Protein AF-A0A3A4NNT6-F1 (afdb_monomer_lite)

Sequence (119 aa):
MKGKQRAQQWKAQAQEKMKAQAATQRSKAAHGLEETAEALRQAGQSLREKNKASLADYAEKAAERTDDLSHYLREKDIDELIGEVEGFVRRQPWVVVGGAFLAGAMLSRFLKASGEQAE

Foldseek 3Di:
DVVVVVVVVVVVVVVVVCQVVLLVVLLVQLVVLLVQLVVLQVVLVVCVVVVNNVSSVVSNVSSVVSNVSSCCSNPDGPVVVVVVVVVVCVVCVPVVVVVVVVVVVVVVVVVVVVVVVVD

Structure (mmCIF, N/CA/C/O backbone):
data_AF-A0A3A4NNT6-F1
#
_entry.id   AF-A0A3A4NNT6-F1
#
loop_
_atom_site.group_PDB
_atom_site.id
_atom_site.type_symbol
_atom_site.label_atom_id
_atom_site.label_alt_id
_atom_site.label_comp_id
_atom_site.label_asym_id
_atom_site.label_entity_id
_atom_site.label_seq_id
_atom_site.pdbx_PDB_ins_code
_atom_site.Cartn_x
_atom_site.Cartn_y
_atom_site.Cartn_z
_atom_site.occupancy
_atom_site.B_iso_or_equiv
_atom_site.auth_seq_id
_atom_site.auth_comp_id
_atom_site.auth_asym_id
_atom_site.auth_atom_id
_atom_site.pdbx_PDB_model_num
ATOM 1 N N . MET A 1 1 ? 23.688 -1.617 -34.623 1.00 65.69 1 MET A N 1
ATOM 2 C CA . MET A 1 1 ? 23.025 -2.555 -33.677 1.00 65.69 1 MET A CA 1
ATOM 3 C C . MET A 1 1 ? 23.528 -2.502 -32.220 1.00 65.69 1 MET A C 1
ATOM 5 O O . MET A 1 1 ? 22.789 -2.936 -31.346 1.00 65.69 1 MET A O 1
ATOM 9 N N . LYS A 1 2 ? 24.698 -1.914 -31.901 1.00 76.31 2 LYS A N 1
ATOM 10 C CA . LYS A 1 2 ? 25.263 -1.875 -30.527 1.00 76.31 2 LYS A CA 1
ATOM 11 C C . LYS A 1 2 ? 24.416 -1.127 -29.472 1.00 76.31 2 LYS A C 1
ATOM 13 O O . LYS A 1 2 ? 24.464 -1.470 -28.295 1.00 76.31 2 LYS A O 1
ATOM 18 N N . GLY A 1 3 ? 23.606 -0.144 -29.879 1.00 80.75 3 GLY A N 1
ATOM 19 C CA . GLY A 1 3 ? 22.770 0.640 -28.954 1.00 80.75 3 GLY A CA 1
ATOM 20 C C . GLY A 1 3 ? 21.676 -0.173 -28.250 1.00 80.75 3 GLY A C 1
ATOM 21 O O . GLY A 1 3 ? 21.451 0.006 -27.058 1.00 80.75 3 GLY A O 1
ATOM 22 N N . LYS A 1 4 ? 21.050 -1.130 -28.952 1.00 81.75 4 LYS A N 1
ATOM 23 C CA . LYS A 1 4 ? 19.989 -1.974 -28.374 1.00 81.75 4 LYS A CA 1
ATOM 24 C C . LYS A 1 4 ? 20.534 -2.913 -27.291 1.00 81.75 4 LYS A C 1
ATOM 26 O O . LYS A 1 4 ? 19.879 -3.106 -26.278 1.00 81.75 4 LYS A O 1
ATOM 31 N N . GLN A 1 5 ? 21.743 -3.446 -27.474 1.00 82.75 5 GLN A N 1
ATOM 32 C CA . GLN A 1 5 ? 22.382 -4.338 -26.498 1.00 82.75 5 GLN A CA 1
ATOM 33 C C . GLN A 1 5 ? 22.789 -3.596 -25.220 1.00 82.75 5 GLN A C 1
ATOM 35 O O . GLN A 1 5 ? 22.497 -4.072 -24.127 1.00 82.75 5 GLN A O 1
ATOM 40 N N . ARG A 1 6 ? 23.369 -2.392 -25.342 1.00 81.44 6 ARG A N 1
ATOM 41 C CA . ARG A 1 6 ? 23.659 -1.534 -24.178 1.00 81.44 6 ARG A CA 1
ATOM 42 C C . ARG A 1 6 ? 22.397 -1.170 -23.397 1.00 81.44 6 ARG A C 1
ATOM 44 O O . ARG A 1 6 ? 22.401 -1.241 -22.174 1.00 81.44 6 ARG A O 1
ATOM 51 N N . ALA A 1 7 ? 21.315 -0.831 -24.098 1.00 85.12 7 ALA A N 1
ATOM 52 C CA . ALA A 1 7 ? 20.040 -0.518 -23.460 1.00 85.12 7 ALA A CA 1
ATOM 53 C C . ALA A 1 7 ? 19.453 -1.721 -22.700 1.00 85.12 7 ALA A C 1
ATOM 55 O O . ALA A 1 7 ? 18.931 -1.552 -21.602 1.00 85.12 7 ALA A O 1
ATOM 56 N N . GLN A 1 8 ? 19.558 -2.935 -23.251 1.00 87.81 8 GLN A N 1
ATOM 57 C CA . GLN A 1 8 ? 19.081 -4.144 -22.573 1.00 87.81 8 GLN A CA 1
ATOM 58 C C . GLN A 1 8 ? 19.925 -4.513 -21.352 1.00 87.81 8 GLN A C 1
ATOM 60 O O . GLN A 1 8 ? 19.365 -4.840 -20.312 1.00 87.81 8 GLN A O 1
ATOM 65 N N . GLN A 1 9 ? 21.251 -4.392 -21.437 1.00 86.12 9 GLN A N 1
ATOM 66 C CA . GLN A 1 9 ? 22.134 -4.647 -20.293 1.00 86.12 9 GLN A CA 1
ATOM 67 C C . GLN A 1 9 ? 21.874 -3.674 -19.140 1.00 86.12 9 GLN A C 1
ATOM 69 O O . GLN A 1 9 ? 21.824 -4.086 -17.984 1.00 86.12 9 GLN A O 1
ATOM 74 N N . TRP A 1 10 ? 21.664 -2.394 -19.454 1.00 90.62 10 TRP A N 1
ATOM 75 C CA . TRP A 1 10 ? 21.308 -1.397 -18.450 1.00 90.62 10 TRP A CA 1
ATOM 76 C C . TRP A 1 10 ? 19.951 -1.698 -17.801 1.00 90.62 10 TRP A C 1
ATOM 78 O O . TRP A 1 1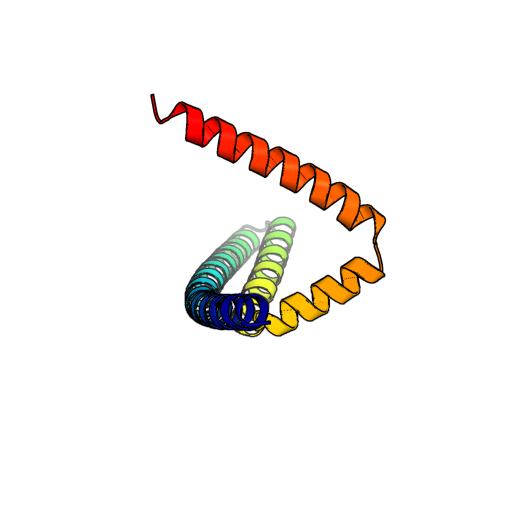0 ? 19.841 -1.661 -16.578 1.00 90.62 10 TRP A O 1
ATOM 88 N N . LYS A 1 11 ? 18.940 -2.077 -18.598 1.00 89.88 11 LYS A N 1
ATOM 89 C CA . LYS A 1 11 ? 17.630 -2.499 -18.076 1.00 89.88 11 LYS A CA 1
ATOM 90 C 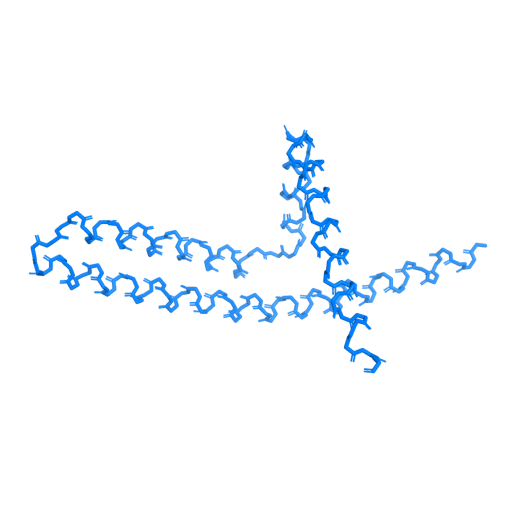C . LYS A 1 11 ? 17.730 -3.718 -17.162 1.00 89.88 11 LYS A C 1
ATOM 92 O O . LYS A 1 11 ? 17.127 -3.698 -16.098 1.00 89.88 11 LYS A O 1
ATOM 97 N N . ALA A 1 12 ? 18.487 -4.741 -17.555 1.00 87.12 12 ALA A N 1
ATOM 98 C CA . ALA A 1 12 ? 18.637 -5.962 -16.769 1.00 87.12 12 ALA A CA 1
ATOM 99 C C . ALA A 1 12 ? 19.283 -5.678 -15.404 1.00 87.12 12 ALA A C 1
ATOM 101 O O . ALA A 1 12 ? 18.739 -6.066 -14.375 1.00 87.12 12 ALA A O 1
ATOM 102 N N . GLN A 1 13 ? 20.376 -4.906 -15.379 1.00 87.38 13 GLN A N 1
ATOM 103 C CA . GLN A 1 13 ? 21.029 -4.515 -14.124 1.00 87.38 13 GLN A CA 1
ATOM 104 C C . GLN A 1 13 ? 20.140 -3.629 -13.247 1.00 87.38 13 GLN A C 1
ATOM 106 O O . GLN A 1 13 ? 20.129 -3.770 -12.024 1.00 87.38 13 GLN A O 1
ATOM 111 N N . ALA A 1 14 ? 19.394 -2.703 -13.856 1.00 89.12 14 ALA A N 1
ATOM 112 C CA . ALA A 1 14 ? 18.447 -1.867 -13.130 1.00 89.12 14 ALA A CA 1
ATOM 113 C C . ALA A 1 14 ? 17.324 -2.716 -12.520 1.00 89.12 14 ALA A C 1
ATOM 115 O O . ALA A 1 14 ? 17.014 -2.552 -11.344 1.00 89.12 14 ALA A O 1
ATOM 116 N N . GLN A 1 15 ? 16.763 -3.658 -13.283 1.00 87.69 15 GLN A N 1
ATOM 117 C CA . GLN A 1 15 ? 15.738 -4.576 -12.790 1.00 87.69 15 GLN A CA 1
ATOM 118 C C . GLN A 1 15 ? 16.249 -5.430 -11.636 1.00 87.69 15 GLN A C 1
ATOM 120 O O . GLN A 1 15 ? 15.561 -5.543 -10.631 1.00 87.69 15 GLN A O 1
ATOM 125 N N . GLU A 1 16 ? 17.446 -5.997 -11.743 1.00 86.31 16 GLU A N 1
ATOM 126 C CA . GLU A 1 16 ? 18.019 -6.845 -10.698 1.00 86.31 16 GLU A CA 1
ATOM 127 C C . GLU A 1 16 ? 18.235 -6.070 -9.390 1.00 86.31 16 GLU A C 1
ATOM 129 O O . GLU A 1 16 ? 17.778 -6.495 -8.327 1.00 86.31 16 GLU A O 1
ATOM 134 N N . LYS A 1 17 ? 18.824 -4.868 -9.470 1.00 87.44 17 LYS A N 1
ATOM 135 C CA . LYS A 1 17 ? 18.981 -3.985 -8.304 1.00 87.44 17 LYS A CA 1
ATOM 136 C C . LYS A 1 17 ? 17.638 -3.568 -7.711 1.00 87.44 17 LYS A C 1
ATOM 138 O O . LYS A 1 17 ? 17.477 -3.587 -6.492 1.00 87.44 17 LYS A O 1
ATOM 143 N N . MET A 1 18 ? 16.667 -3.225 -8.557 1.00 87.19 18 MET A N 1
ATOM 144 C CA . MET A 1 18 ? 15.322 -2.878 -8.104 1.00 87.19 18 MET A CA 1
ATOM 145 C C . MET A 1 18 ? 14.628 -4.060 -7.431 1.00 87.19 18 MET A C 1
ATOM 147 O O . MET A 1 18 ? 13.991 -3.854 -6.406 1.00 87.19 18 MET A O 1
ATOM 151 N N . LYS A 1 19 ? 14.767 -5.284 -7.952 1.00 85.44 19 LYS A N 1
ATOM 152 C CA . LYS A 1 19 ? 14.199 -6.497 -7.346 1.00 85.44 19 LYS A CA 1
ATOM 153 C C . LYS A 1 19 ? 14.800 -6.762 -5.969 1.00 85.44 19 LYS A C 1
ATOM 155 O O . LYS A 1 19 ? 14.048 -6.934 -5.014 1.00 85.44 19 LYS A O 1
ATOM 160 N N . ALA A 1 20 ? 16.126 -6.706 -5.843 1.00 83.81 20 ALA A N 1
ATOM 161 C CA . ALA A 1 20 ? 16.813 -6.908 -4.566 1.00 83.81 20 ALA A CA 1
ATOM 162 C C . ALA A 1 20 ? 16.411 -5.854 -3.514 1.00 83.81 20 ALA A C 1
ATOM 164 O O . ALA A 1 20 ? 16.122 -6.177 -2.357 1.00 83.81 20 ALA A O 1
ATOM 165 N N . GLN A 1 21 ? 16.326 -4.584 -3.921 1.00 88.25 21 GLN A N 1
ATOM 166 C CA . GLN A 1 21 ? 15.900 -3.507 -3.030 1.00 88.25 21 GLN A CA 1
ATOM 167 C C . GLN A 1 21 ? 14.407 -3.607 -2.688 1.00 88.25 21 GLN A C 1
ATOM 169 O O . GLN A 1 21 ? 14.028 -3.408 -1.534 1.00 88.25 21 GLN A O 1
ATOM 174 N N . ALA A 1 22 ? 13.561 -3.965 -3.655 1.00 87.00 22 ALA A N 1
ATOM 175 C CA . ALA A 1 22 ? 12.133 -4.165 -3.443 1.00 87.00 22 ALA A CA 1
ATOM 176 C C . ALA A 1 22 ? 11.860 -5.318 -2.475 1.00 87.00 22 ALA A C 1
ATOM 178 O O . ALA A 1 22 ? 11.031 -5.149 -1.591 1.00 87.00 22 ALA A O 1
ATOM 179 N N . ALA A 1 23 ? 12.577 -6.441 -2.579 1.00 84.69 23 ALA A N 1
ATOM 180 C CA . ALA A 1 23 ? 12.444 -7.561 -1.645 1.00 84.69 23 ALA A CA 1
ATOM 181 C C . ALA A 1 23 ? 12.690 -7.113 -0.193 1.00 84.69 23 ALA A C 1
ATOM 183 O O . ALA A 1 23 ? 11.869 -7.354 0.691 1.00 84.69 23 ALA A O 1
ATOM 184 N N . THR A 1 24 ? 13.767 -6.355 0.034 1.00 87.31 24 THR A N 1
ATOM 185 C CA . THR A 1 24 ? 14.086 -5.808 1.363 1.00 87.31 24 THR A CA 1
ATOM 186 C C . THR A 1 24 ? 12.999 -4.858 1.872 1.00 87.31 24 THR A C 1
ATOM 188 O O . THR A 1 24 ? 12.560 -4.962 3.016 1.00 87.31 24 THR A O 1
ATOM 191 N N . GLN A 1 25 ? 12.551 -3.919 1.034 1.00 89.56 25 GLN A N 1
ATOM 192 C CA . GLN A 1 25 ? 11.556 -2.925 1.445 1.00 89.56 25 GLN A CA 1
ATOM 193 C C . GLN A 1 25 ? 10.173 -3.542 1.655 1.00 89.56 25 GLN A C 1
ATOM 195 O O . GLN A 1 25 ? 9.458 -3.129 2.563 1.00 89.56 25 GLN A O 1
ATOM 200 N N . ARG A 1 26 ? 9.814 -4.561 0.872 1.00 89.12 26 ARG A N 1
ATOM 201 C CA . ARG A 1 26 ? 8.589 -5.331 1.079 1.00 89.12 26 ARG A CA 1
ATOM 202 C C . ARG A 1 26 ? 8.605 -6.093 2.378 1.00 89.12 26 ARG A C 1
ATOM 204 O O . ARG A 1 26 ? 7.622 -6.019 3.091 1.00 89.12 26 ARG A O 1
ATOM 211 N N . SER A 1 27 ? 9.702 -6.773 2.704 1.00 88.12 27 SER A N 1
ATOM 212 C CA . SER A 1 27 ? 9.807 -7.483 3.978 1.00 88.12 27 SER A CA 1
ATOM 213 C C . SER A 1 27 ? 9.602 -6.529 5.160 1.00 88.12 27 SER A C 1
ATOM 215 O O . SER A 1 27 ? 8.843 -6.847 6.070 1.00 88.12 27 SER A O 1
ATOM 217 N N . LYS A 1 28 ? 10.180 -5.319 5.103 1.00 91.12 28 LYS A N 1
ATOM 218 C CA . LYS A 1 28 ? 9.942 -4.276 6.115 1.00 91.12 28 LYS A CA 1
ATOM 219 C C . LYS A 1 28 ? 8.492 -3.798 6.148 1.00 91.12 28 LYS A C 1
ATOM 221 O O . LYS A 1 28 ? 7.928 -3.645 7.224 1.00 91.12 28 LYS A O 1
ATOM 226 N N . ALA A 1 29 ? 7.893 -3.555 4.984 1.00 91.56 29 ALA A N 1
ATOM 227 C CA . ALA A 1 29 ? 6.503 -3.123 4.891 1.00 91.56 29 ALA A CA 1
ATOM 228 C C . ALA A 1 29 ? 5.534 -4.205 5.391 1.00 91.56 29 ALA A C 1
ATOM 230 O O . ALA A 1 29 ? 4.640 -3.895 6.165 1.00 91.56 29 ALA A O 1
ATOM 231 N N . ALA A 1 30 ? 5.745 -5.466 5.007 1.00 91.88 30 ALA A N 1
ATOM 232 C CA . ALA A 1 30 ? 4.991 -6.614 5.495 1.00 91.88 30 ALA A CA 1
ATOM 233 C C . ALA A 1 30 ? 5.082 -6.708 7.019 1.00 91.88 30 ALA A C 1
ATOM 235 O O . ALA A 1 30 ? 4.063 -6.830 7.682 1.00 91.88 30 ALA A O 1
ATOM 236 N N . HIS A 1 31 ? 6.280 -6.557 7.586 1.00 92.25 31 HIS A N 1
ATOM 237 C CA . HIS A 1 31 ? 6.437 -6.575 9.035 1.00 92.25 31 HIS A CA 1
ATOM 238 C C . HIS A 1 31 ? 5.668 -5.439 9.731 1.00 92.25 31 HIS A C 1
ATOM 240 O O . HIS A 1 31 ? 4.941 -5.695 10.680 1.00 92.25 31 HIS A O 1
ATOM 246 N N . GLY A 1 32 ? 5.725 -4.207 9.214 1.00 94.25 32 GLY A N 1
ATOM 247 C CA . GLY A 1 32 ? 4.932 -3.104 9.776 1.00 94.25 32 GLY A CA 1
ATOM 248 C C . GLY A 1 32 ? 3.413 -3.293 9.626 1.00 94.25 32 GLY A C 1
ATOM 249 O O . GLY A 1 32 ? 2.640 -2.855 10.479 1.00 94.25 32 GLY A O 1
ATOM 250 N N . LEU A 1 33 ? 2.963 -3.960 8.557 1.00 94.31 33 LEU A N 1
ATOM 251 C CA . LEU A 1 33 ? 1.557 -4.336 8.381 1.00 94.31 33 LEU A CA 1
ATOM 252 C C . LEU A 1 33 ? 1.138 -5.426 9.376 1.00 94.31 33 LEU A C 1
ATOM 254 O O . LEU A 1 33 ? 0.067 -5.318 9.959 1.00 94.31 33 LEU A O 1
ATOM 258 N N . GLU A 1 34 ? 1.987 -6.423 9.614 1.00 93.31 34 GLU A N 1
ATOM 259 C CA . GLU A 1 34 ? 1.786 -7.464 10.630 1.00 93.31 34 GLU A CA 1
ATOM 260 C C . GLU A 1 34 ? 1.651 -6.846 12.032 1.00 93.31 34 GLU A C 1
ATOM 262 O O . GLU A 1 34 ? 0.655 -7.082 12.711 1.00 93.31 34 GLU A O 1
ATOM 267 N N . GLU A 1 35 ? 2.556 -5.938 12.415 1.00 94.69 35 GLU A N 1
ATOM 268 C CA . GLU A 1 35 ? 2.462 -5.189 13.680 1.00 94.69 35 GLU A CA 1
ATOM 269 C C . GLU A 1 35 ? 1.156 -4.378 13.777 1.00 94.69 35 GLU A C 1
ATOM 271 O O . GLU A 1 35 ? 0.513 -4.308 14.828 1.00 94.69 35 GLU A O 1
ATOM 276 N N . THR A 1 36 ? 0.723 -3.779 12.664 1.00 95.25 36 THR A N 1
ATOM 277 C CA . THR A 1 36 ? -0.542 -3.032 12.604 1.00 95.25 36 THR A CA 1
ATOM 278 C C . THR A 1 36 ? -1.748 -3.962 12.759 1.00 95.25 36 THR A C 1
ATOM 280 O O . THR A 1 36 ? -2.694 -3.628 13.475 1.00 95.25 36 THR A O 1
ATOM 283 N N . ALA A 1 37 ? -1.728 -5.133 12.119 1.00 94.88 37 ALA A N 1
ATOM 284 C CA . ALA A 1 37 ? -2.770 -6.145 12.241 1.00 94.88 37 ALA A CA 1
ATOM 285 C C . ALA A 1 37 ? -2.872 -6.661 13.684 1.00 94.88 37 ALA A C 1
ATOM 287 O O . ALA A 1 37 ? -3.974 -6.754 14.228 1.00 94.88 37 ALA A O 1
ATOM 288 N N . GLU A 1 38 ? -1.738 -6.915 14.339 1.00 94.31 38 GLU A N 1
ATOM 289 C CA . GLU A 1 38 ? -1.695 -7.295 15.752 1.00 94.31 38 GLU A CA 1
ATOM 290 C C . GLU A 1 38 ? -2.275 -6.207 16.660 1.00 94.31 38 GLU A C 1
ATOM 292 O O . GLU A 1 38 ? -3.104 -6.506 17.523 1.00 94.31 38 GLU A O 1
ATOM 297 N N . ALA A 1 39 ? -1.911 -4.939 16.442 1.00 95.06 39 ALA A N 1
ATOM 298 C CA . ALA A 1 39 ? -2.458 -3.819 17.205 1.00 95.06 39 ALA A CA 1
ATOM 299 C C . ALA A 1 39 ? -3.982 -3.687 17.026 1.00 95.06 39 ALA A C 1
ATOM 301 O O . ALA A 1 39 ? -4.712 -3.458 17.995 1.00 95.06 39 ALA A O 1
ATOM 302 N N . LEU A 1 40 ? -4.483 -3.879 15.801 1.00 93.94 40 LEU A N 1
ATOM 303 C CA . LEU A 1 40 ? -5.917 -3.892 15.503 1.00 93.94 40 LEU A CA 1
ATOM 304 C C . LEU A 1 40 ? -6.629 -5.064 16.187 1.00 93.94 40 LEU A C 1
ATOM 306 O O . LEU A 1 40 ? -7.704 -4.872 16.757 1.00 93.94 40 LEU A O 1
ATOM 310 N N . ARG A 1 41 ? -6.021 -6.254 16.195 1.00 93.62 41 ARG A N 1
ATOM 311 C CA . ARG A 1 41 ? -6.563 -7.445 16.863 1.00 93.62 41 ARG A CA 1
ATOM 312 C C . ARG A 1 41 ? -6.631 -7.249 18.381 1.00 93.62 41 ARG A C 1
ATOM 314 O O . ARG A 1 41 ? -7.672 -7.509 18.983 1.00 93.62 41 ARG A O 1
ATOM 321 N N . GLN A 1 42 ? -5.587 -6.688 18.995 1.00 94.38 42 GLN A N 1
ATOM 322 C CA . GLN A 1 4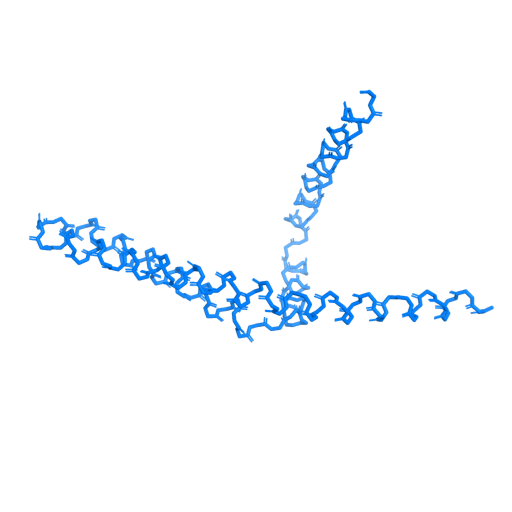2 ? -5.588 -6.317 20.419 1.00 94.38 42 GLN A CA 1
ATOM 323 C C . GLN A 1 42 ? -6.655 -5.259 20.738 1.00 94.38 42 GLN A C 1
ATOM 325 O O . GLN A 1 42 ? -7.385 -5.376 21.727 1.00 94.38 42 GLN A O 1
ATOM 330 N N . ALA A 1 43 ? -6.802 -4.241 19.884 1.00 93.00 43 ALA A N 1
ATOM 331 C CA . ALA A 1 43 ? -7.852 -3.240 20.035 1.00 93.00 43 ALA A CA 1
ATOM 332 C C . ALA A 1 43 ? -9.249 -3.875 19.946 1.00 93.00 43 ALA A C 1
ATOM 334 O O . ALA A 1 43 ? -10.113 -3.568 20.771 1.00 93.00 43 ALA A O 1
ATOM 335 N N . GLY A 1 44 ? -9.459 -4.791 18.996 1.00 93.00 44 GLY A N 1
ATOM 336 C CA . GLY A 1 44 ? -10.693 -5.562 18.840 1.00 93.00 44 GLY A CA 1
ATOM 337 C C . GLY A 1 44 ? -11.036 -6.382 20.083 1.00 93.00 44 GLY A C 1
ATOM 338 O O . GLY A 1 44 ? -12.166 -6.308 20.573 1.00 93.00 44 GLY A O 1
ATOM 339 N N . GLN A 1 45 ? -10.054 -7.081 20.657 1.00 92.75 45 GLN A N 1
ATOM 340 C CA . GLN A 1 45 ? -10.213 -7.819 21.915 1.00 92.75 45 GLN A CA 1
ATOM 341 C C . GLN A 1 45 ? -10.624 -6.886 23.067 1.00 92.75 45 GLN A C 1
ATOM 343 O O . GLN A 1 45 ? -11.639 -7.133 23.721 1.00 92.75 45 GLN A O 1
ATOM 348 N N . SER A 1 46 ? -9.940 -5.748 23.238 1.00 92.94 46 SER A N 1
ATOM 349 C CA . SER A 1 46 ? -10.291 -4.756 24.270 1.00 92.94 46 SER A CA 1
ATOM 350 C C . SER A 1 46 ? -11.687 -4.142 24.069 1.00 92.94 46 SER A C 1
ATOM 352 O O . SER A 1 46 ? -12.411 -3.858 25.027 1.00 92.94 46 SER A O 1
ATOM 354 N N . LEU A 1 47 ? -12.111 -3.937 22.818 1.00 91.75 47 LEU A N 1
ATOM 355 C CA . LEU A 1 47 ? -13.459 -3.467 22.478 1.00 91.75 47 LEU A CA 1
ATOM 356 C C . LEU A 1 47 ? -14.528 -4.511 22.826 1.00 91.75 47 LEU A C 1
ATOM 358 O O . LEU A 1 47 ? -15.599 -4.143 23.318 1.00 91.75 47 LEU A O 1
ATOM 362 N N . ARG A 1 48 ? -14.236 -5.798 22.611 1.00 90.56 48 ARG A N 1
ATOM 363 C CA . ARG A 1 48 ? -15.132 -6.914 22.940 1.00 90.56 48 ARG A CA 1
ATOM 364 C C . ARG A 1 48 ? -15.347 -7.023 24.450 1.00 90.56 48 ARG A C 1
ATOM 366 O O . ARG A 1 48 ? -16.492 -7.110 24.884 1.00 90.56 48 ARG A O 1
ATOM 373 N N . GLU A 1 49 ? -14.281 -6.900 25.241 1.00 92.19 49 GLU A N 1
ATOM 374 C CA . GLU A 1 49 ? -14.344 -6.854 26.712 1.00 92.19 49 GLU A CA 1
ATOM 375 C C . GLU A 1 49 ? -15.202 -5.688 27.231 1.00 92.19 49 GLU A C 1
ATOM 377 O O . GLU A 1 49 ? -15.927 -5.819 28.216 1.00 92.19 49 GLU A O 1
ATOM 382 N N . LYS A 1 50 ? -15.189 -4.550 26.527 1.00 92.44 50 LYS A N 1
ATOM 383 C CA . LYS A 1 50 ? -15.994 -3.357 26.849 1.00 92.44 50 LYS A CA 1
ATOM 384 C C . LYS A 1 50 ? -17.438 -3.421 26.330 1.00 92.44 50 LYS A C 1
ATOM 386 O O . LYS A 1 50 ? -18.090 -2.382 26.239 1.00 92.44 50 LYS A O 1
ATOM 391 N N . ASN A 1 51 ? -17.941 -4.606 25.971 1.00 91.38 51 ASN A N 1
ATOM 392 C CA . ASN A 1 51 ? -19.269 -4.818 25.376 1.00 91.38 51 ASN A CA 1
ATOM 393 C C . ASN A 1 51 ? -19.513 -4.043 24.059 1.00 91.38 51 ASN A C 1
ATOM 395 O O . ASN A 1 51 ? -20.656 -3.802 23.673 1.00 91.38 51 ASN A O 1
ATOM 399 N N . LYS A 1 52 ? -18.459 -3.670 23.317 1.00 90.31 52 LYS A N 1
ATOM 400 C CA . LYS A 1 52 ? -18.565 -3.023 21.996 1.00 90.31 52 LYS A CA 1
ATOM 401 C C . LYS A 1 52 ? -18.357 -4.027 20.859 1.00 90.31 52 LYS A C 1
ATOM 403 O O . LYS A 1 52 ? -17.488 -3.837 20.011 1.00 90.31 52 LYS A O 1
ATOM 408 N N . ALA A 1 53 ? -19.176 -5.080 20.827 1.00 87.12 53 ALA A N 1
ATOM 409 C CA . ALA A 1 53 ? -19.042 -6.195 19.882 1.00 87.12 53 ALA A CA 1
ATOM 410 C C . ALA A 1 53 ? -18.980 -5.749 18.407 1.00 87.12 53 ALA A C 1
ATOM 412 O O . ALA A 1 53 ? -18.097 -6.181 17.676 1.00 87.12 53 ALA A O 1
ATOM 413 N N . SER A 1 54 ? -19.832 -4.808 17.985 1.00 89.56 54 SER A N 1
ATOM 414 C CA . SER A 1 54 ? -19.821 -4.317 16.600 1.00 89.56 54 SER A CA 1
ATOM 415 C C . SER A 1 54 ? -18.502 -3.642 16.219 1.00 89.56 54 SER A C 1
ATOM 417 O O . SER A 1 54 ? -18.021 -3.841 15.111 1.00 89.56 54 SER A O 1
ATOM 419 N N . LEU A 1 55 ? -17.898 -2.857 17.121 1.00 89.56 55 LEU A N 1
ATOM 420 C CA . LEU A 1 55 ? -16.593 -2.240 16.859 1.00 89.56 55 LEU A CA 1
ATOM 421 C C . LEU A 1 55 ? -15.462 -3.270 16.896 1.00 89.56 55 LEU A C 1
ATOM 423 O O . LEU A 1 55 ? -14.520 -3.145 16.117 1.00 89.56 55 LEU A O 1
ATOM 427 N N . ALA A 1 56 ? -15.560 -4.275 17.769 1.00 91.81 56 ALA A N 1
ATOM 428 C CA . ALA A 1 56 ? -14.606 -5.376 17.808 1.00 91.81 56 ALA A CA 1
ATOM 429 C C . ALA A 1 56 ? -14.566 -6.120 16.466 1.00 91.81 56 ALA A C 1
ATOM 431 O O . ALA A 1 56 ? -13.486 -6.331 15.928 1.00 91.81 56 ALA A O 1
ATOM 432 N N . ASP A 1 57 ? -15.726 -6.418 15.874 1.00 91.62 57 ASP A N 1
ATOM 433 C CA . ASP A 1 57 ? -15.801 -7.097 14.575 1.00 91.62 57 ASP A CA 1
ATOM 434 C C . ASP A 1 57 ? -15.219 -6.250 13.428 1.00 91.62 57 ASP A C 1
ATOM 436 O O . ASP A 1 57 ? -14.641 -6.791 12.486 1.00 91.62 57 ASP A O 1
ATOM 440 N N . TYR A 1 58 ? -15.345 -4.918 13.485 1.00 94.25 58 TYR A N 1
ATOM 441 C CA . TYR A 1 58 ? -14.685 -4.036 12.514 1.00 94.25 58 TYR A CA 1
ATOM 442 C C . TYR A 1 58 ? -13.165 -4.046 12.668 1.00 94.25 58 TYR A C 1
ATOM 444 O O . TYR A 1 58 ? -12.459 -4.096 11.661 1.00 94.25 58 TYR A O 1
ATOM 452 N N . ALA A 1 59 ? -12.667 -4.004 13.905 1.00 92.25 59 ALA A N 1
ATOM 453 C CA . ALA A 1 59 ? -11.237 -4.073 14.183 1.00 92.25 59 ALA A CA 1
ATOM 454 C C . ALA A 1 59 ? -10.646 -5.426 13.755 1.00 92.25 59 ALA A C 1
ATOM 456 O O . ALA A 1 59 ? -9.594 -5.450 13.125 1.00 92.25 59 ALA A O 1
ATOM 457 N N . GLU A 1 60 ? -11.361 -6.527 13.998 1.00 90.94 60 GLU A N 1
ATOM 458 C CA . GLU A 1 60 ? -10.972 -7.876 13.566 1.00 90.94 60 GLU A CA 1
ATOM 459 C C . GLU A 1 60 ? -10.893 -7.974 12.035 1.00 90.94 60 GLU A C 1
ATOM 461 O O . GLU A 1 60 ? -9.887 -8.417 11.491 1.00 90.94 60 GLU A O 1
ATOM 466 N N . LYS A 1 61 ? -11.906 -7.464 11.317 1.00 94.44 61 LYS A N 1
ATOM 467 C CA . LYS A 1 61 ? -11.897 -7.422 9.843 1.00 94.44 61 LYS A CA 1
ATOM 468 C C . LYS A 1 61 ? -10.759 -6.570 9.294 1.00 94.44 61 LYS A C 1
ATOM 470 O O . LYS A 1 61 ? -10.184 -6.901 8.261 1.00 94.44 61 LYS A O 1
ATOM 475 N N . ALA A 1 62 ? -10.459 -5.448 9.944 1.00 94.00 62 ALA A N 1
ATOM 476 C CA . ALA A 1 62 ? -9.333 -4.609 9.556 1.00 94.00 62 ALA A CA 1
ATOM 477 C C . ALA A 1 62 ? -8.000 -5.328 9.806 1.00 94.00 62 ALA A C 1
ATOM 479 O O . ALA A 1 62 ? -7.118 -5.266 8.950 1.00 94.00 62 ALA A O 1
ATOM 480 N N . ALA A 1 63 ? -7.875 -6.042 10.929 1.00 93.75 63 ALA A N 1
ATOM 481 C CA . ALA A 1 63 ? -6.714 -6.866 11.237 1.00 93.75 63 ALA A CA 1
ATOM 482 C C . ALA A 1 63 ? -6.515 -7.961 10.181 1.00 93.75 63 ALA A C 1
ATOM 484 O O . ALA A 1 63 ? -5.448 -8.007 9.584 1.00 93.75 63 ALA A O 1
ATOM 485 N N . GLU A 1 64 ? -7.546 -8.756 9.868 1.00 94.56 64 GLU A N 1
ATOM 486 C CA . GLU A 1 64 ? -7.491 -9.794 8.822 1.00 94.56 64 GLU A CA 1
ATOM 487 C C . GLU A 1 64 ? -7.061 -9.223 7.470 1.00 94.56 64 GLU A C 1
ATOM 489 O O . GLU A 1 64 ? -6.144 -9.733 6.839 1.00 94.56 64 GLU A O 1
ATOM 494 N N . ARG A 1 65 ? -7.663 -8.110 7.036 1.00 95.31 65 ARG A N 1
ATOM 495 C CA . ARG A 1 65 ? -7.291 -7.480 5.760 1.00 95.31 65 ARG A CA 1
ATOM 496 C C . ARG A 1 65 ? -5.851 -6.982 5.740 1.00 95.31 65 ARG A C 1
ATOM 498 O O . ARG A 1 65 ? -5.219 -7.001 4.690 1.00 95.31 65 ARG A O 1
ATOM 505 N N . THR A 1 66 ? -5.352 -6.492 6.868 1.00 94.50 66 THR A N 1
ATOM 506 C CA . THR A 1 66 ? -3.975 -5.995 6.978 1.00 94.50 66 THR A CA 1
ATOM 507 C C . THR A 1 66 ? -2.980 -7.156 7.001 1.00 94.50 66 THR A C 1
ATOM 509 O O . THR A 1 66 ? -1.923 -7.071 6.379 1.00 94.50 66 THR A O 1
ATOM 512 N N . ASP A 1 67 ? -3.350 -8.256 7.650 1.00 92.88 67 ASP A N 1
ATOM 513 C CA . ASP A 1 67 ? -2.591 -9.503 7.703 1.00 92.88 67 ASP A CA 1
ATOM 514 C C . ASP A 1 67 ? -2.491 -10.163 6.318 1.00 92.88 67 ASP A C 1
ATOM 516 O O . ASP A 1 67 ? -1.389 -10.434 5.842 1.00 92.88 67 ASP A O 1
ATOM 520 N N . ASP A 1 68 ? -3.615 -10.274 5.599 1.00 91.94 68 ASP A N 1
ATOM 521 C CA . ASP A 1 68 ? -3.663 -10.737 4.204 1.00 91.94 68 ASP A CA 1
ATOM 522 C C . ASP A 1 68 ? -2.694 -9.933 3.318 1.00 91.94 68 ASP A C 1
ATOM 524 O O . ASP A 1 68 ? -1.976 -10.484 2.480 1.00 91.94 68 ASP A O 1
ATOM 528 N N . LEU A 1 69 ? -2.648 -8.609 3.511 1.00 91.69 69 LEU A N 1
ATOM 529 C CA . LEU A 1 69 ? -1.737 -7.727 2.782 1.00 91.69 69 LEU A CA 1
ATOM 530 C C . LEU A 1 69 ? -0.274 -7.942 3.181 1.00 91.69 69 LEU A C 1
ATOM 532 O O . LEU A 1 69 ? 0.588 -7.930 2.303 1.00 91.69 69 LEU A O 1
ATOM 536 N N . SER A 1 70 ? 0.020 -8.143 4.468 1.00 92.00 70 SER A N 1
ATOM 537 C CA . SER A 1 70 ? 1.368 -8.486 4.944 1.00 92.00 70 SER A CA 1
ATOM 538 C C . SER A 1 70 ? 1.871 -9.772 4.289 1.00 92.00 70 SER A C 1
ATOM 540 O O . SER A 1 70 ? 2.965 -9.788 3.712 1.00 92.00 70 SER A O 1
ATOM 542 N N . HIS A 1 71 ? 1.046 -10.821 4.310 1.00 89.06 71 HIS A N 1
ATOM 543 C CA . HIS A 1 71 ? 1.339 -12.099 3.672 1.00 89.06 71 HIS A CA 1
ATOM 544 C C . HIS A 1 71 ? 1.574 -11.928 2.175 1.00 89.06 71 HIS A C 1
ATOM 546 O O . HIS A 1 71 ? 2.629 -12.308 1.666 1.00 89.06 71 HIS A O 1
ATOM 552 N N . TYR A 1 72 ? 0.658 -11.246 1.486 1.00 87.56 72 TYR A N 1
ATOM 553 C CA . TYR A 1 72 ? 0.785 -10.978 0.060 1.00 87.56 72 TYR A CA 1
ATOM 554 C C . TYR A 1 72 ? 2.076 -10.211 -0.273 1.00 87.56 72 TYR A C 1
ATOM 556 O O . TYR A 1 72 ? 2.780 -10.575 -1.209 1.00 87.56 72 TYR A O 1
ATOM 564 N N . LEU A 1 73 ? 2.457 -9.193 0.510 1.00 87.75 73 LEU A N 1
ATOM 565 C CA . LEU A 1 73 ? 3.702 -8.442 0.296 1.00 87.75 73 LEU A CA 1
ATOM 566 C C . LEU A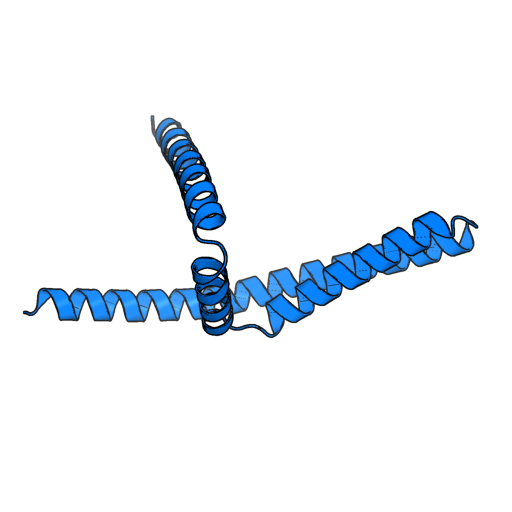 1 73 ? 4.968 -9.272 0.542 1.00 87.75 73 LEU A C 1
ATOM 568 O O . LEU A 1 73 ? 6.002 -8.985 -0.068 1.00 87.75 73 LEU A O 1
ATOM 572 N N . ARG A 1 74 ? 4.914 -10.241 1.458 1.00 85.12 74 ARG A N 1
ATOM 573 C CA . ARG A 1 74 ? 6.050 -11.102 1.809 1.00 85.12 74 ARG A CA 1
ATOM 574 C C . ARG A 1 74 ? 6.260 -12.219 0.796 1.00 85.12 74 ARG A C 1
ATOM 576 O O . ARG A 1 74 ? 7.402 -12.565 0.514 1.00 85.12 74 ARG A O 1
ATOM 583 N N . GLU A 1 75 ? 5.166 -12.774 0.295 1.00 82.62 75 GLU A N 1
ATOM 584 C CA . GLU A 1 75 ? 5.156 -14.011 -0.484 1.00 82.62 75 GLU A CA 1
ATOM 585 C C . GLU A 1 75 ? 5.169 -13.749 -1.997 1.00 82.62 75 GLU A C 1
ATOM 587 O O . GLU A 1 75 ? 5.711 -14.549 -2.753 1.00 82.62 75 GLU A O 1
ATOM 592 N N . LYS A 1 76 ? 4.641 -12.602 -2.454 1.00 80.25 76 LYS A N 1
ATOM 593 C CA . LYS A 1 76 ? 4.607 -12.243 -3.880 1.00 80.25 76 LYS A CA 1
ATOM 594 C C . LYS A 1 76 ? 5.892 -11.567 -4.346 1.00 80.25 76 LYS A C 1
ATOM 596 O O . LYS A 1 76 ? 6.236 -10.452 -3.933 1.00 80.25 76 LYS A O 1
ATOM 601 N N . ASP A 1 77 ? 6.533 -12.180 -5.334 1.00 75.69 77 ASP A N 1
ATOM 602 C CA . ASP A 1 77 ? 7.626 -11.557 -6.072 1.00 75.69 77 ASP A CA 1
ATOM 603 C C . ASP A 1 77 ? 7.157 -10.391 -6.962 1.00 75.69 77 ASP A C 1
ATOM 605 O O . ASP A 1 77 ? 6.003 -10.313 -7.388 1.00 75.69 77 ASP A O 1
ATOM 609 N N . ILE A 1 78 ? 8.090 -9.477 -7.302 1.00 76.88 78 ILE A N 1
ATOM 610 C CA . ILE A 1 78 ? 7.852 -8.398 -8.296 1.00 76.88 78 ILE A CA 1
ATOM 611 C C . ILE A 1 78 ? 7.221 -8.981 -9.567 1.00 76.88 78 ILE A C 1
ATOM 613 O O . ILE A 1 78 ? 6.328 -8.365 -10.144 1.00 76.88 78 ILE A O 1
ATOM 617 N N . ASP A 1 79 ? 7.725 -10.124 -10.025 1.00 81.00 79 ASP A N 1
ATOM 618 C CA . ASP A 1 79 ? 7.353 -10.691 -11.317 1.00 81.00 79 ASP A CA 1
ATOM 619 C C . ASP A 1 79 ? 5.911 -11.216 -11.319 1.00 81.00 79 ASP A C 1
ATOM 621 O O . ASP A 1 79 ? 5.187 -11.004 -12.292 1.00 81.00 79 ASP A O 1
ATOM 625 N N . GLU A 1 80 ? 5.454 -11.802 -10.209 1.00 83.81 80 GLU A N 1
ATOM 626 C CA . GLU A 1 80 ? 4.058 -12.222 -10.057 1.00 83.81 80 GLU A CA 1
ATOM 627 C C . GLU A 1 80 ? 3.102 -11.031 -10.024 1.00 83.81 80 GLU A C 1
ATOM 629 O O . GLU A 1 80 ? 2.076 -11.038 -10.706 1.00 83.81 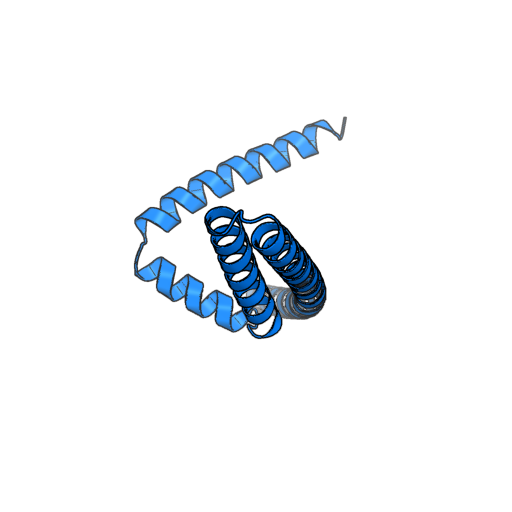80 GLU A O 1
ATOM 634 N N . LEU A 1 81 ? 3.467 -9.975 -9.291 1.00 84.44 81 LEU A N 1
ATOM 635 C CA . LEU A 1 81 ? 2.682 -8.740 -9.234 1.00 84.44 81 LEU A CA 1
ATOM 636 C C . LEU A 1 81 ? 2.529 -8.110 -10.621 1.00 84.44 81 LEU A C 1
ATOM 638 O O . LEU A 1 81 ? 1.448 -7.648 -10.981 1.00 84.44 81 LEU A O 1
ATOM 642 N N . ILE A 1 82 ? 3.598 -8.109 -11.421 1.00 85.31 82 ILE A N 1
ATOM 643 C CA . ILE A 1 82 ? 3.552 -7.623 -12.805 1.00 85.31 82 ILE A CA 1
ATOM 644 C C . ILE A 1 82 ? 2.593 -8.477 -13.644 1.00 85.31 82 ILE A C 1
ATOM 646 O O . ILE A 1 82 ? 1.801 -7.917 -14.405 1.00 85.31 82 ILE A O 1
ATOM 650 N N . GLY A 1 83 ? 2.625 -9.803 -13.483 1.00 87.19 83 GLY A N 1
ATOM 651 C CA . GLY A 1 83 ? 1.708 -10.713 -14.172 1.00 87.19 83 GLY A CA 1
ATOM 652 C C . GLY A 1 83 ? 0.235 -10.452 -13.833 1.00 87.19 83 GLY A C 1
ATOM 653 O O . GLY A 1 83 ? -0.613 -10.406 -14.727 1.00 87.19 83 GLY A O 1
ATOM 654 N N . GLU A 1 84 ? -0.079 -10.205 -12.560 1.00 87.00 84 GLU A N 1
ATOM 655 C CA . GLU A 1 84 ? -1.442 -9.866 -12.124 1.00 87.00 84 GLU A CA 1
ATOM 656 C C . GLU A 1 84 ? -1.907 -8.510 -12.661 1.00 87.00 84 GLU A C 1
ATOM 658 O O . GLU A 1 84 ? -3.037 -8.381 -13.148 1.00 87.00 84 GLU A O 1
ATOM 663 N N . VAL A 1 85 ? -1.025 -7.508 -12.639 1.00 89.62 85 VAL A N 1
ATOM 664 C CA . VAL A 1 85 ? -1.305 -6.192 -13.223 1.00 89.62 85 VAL A CA 1
ATOM 665 C C . VAL A 1 85 ? -1.572 -6.315 -14.723 1.00 89.62 85 VAL A C 1
ATOM 667 O O . VAL A 1 85 ? -2.523 -5.706 -15.208 1.00 89.62 85 VAL A O 1
ATOM 670 N N . GLU A 1 86 ? -0.813 -7.128 -15.466 1.00 89.69 86 GLU A N 1
ATOM 671 C CA . GLU A 1 86 ? -1.072 -7.363 -16.895 1.00 89.69 86 GLU A CA 1
ATOM 672 C C . GLU A 1 86 ? -2.480 -7.940 -17.127 1.00 89.69 86 GLU A C 1
ATOM 674 O O . GLU A 1 86 ? -3.215 -7.477 -18.008 1.00 89.69 86 GLU A O 1
ATOM 679 N N . GLY A 1 87 ? -2.893 -8.905 -16.299 1.00 92.19 87 GLY A N 1
ATOM 680 C CA . GLY A 1 87 ? -4.246 -9.461 -16.328 1.00 92.19 87 GLY A CA 1
ATOM 681 C C . GLY A 1 87 ? -5.325 -8.408 -16.054 1.00 92.19 87 GLY A C 1
ATOM 682 O O . GLY A 1 87 ? -6.315 -8.320 -16.787 1.00 92.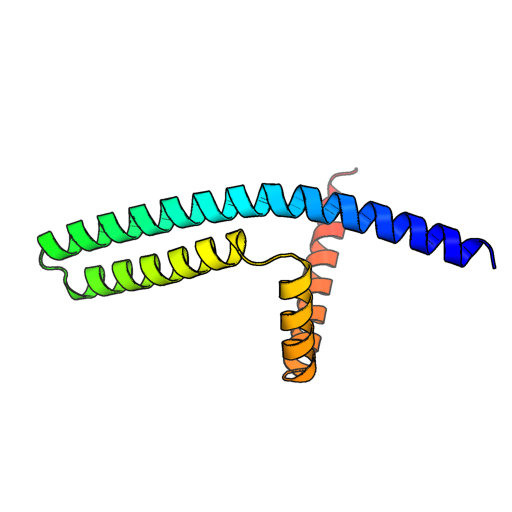19 87 GLY A O 1
ATOM 683 N N . PHE A 1 88 ? -5.117 -7.560 -15.045 1.00 93.00 88 PHE A N 1
ATOM 684 C CA . PHE A 1 88 ? -6.029 -6.463 -14.713 1.00 93.00 88 PHE A CA 1
ATOM 685 C C . PHE A 1 88 ? -6.138 -5.440 -15.849 1.00 93.00 88 PHE A C 1
ATOM 687 O O . PHE A 1 88 ? -7.245 -5.040 -16.220 1.00 93.00 88 PHE A O 1
ATOM 694 N N . VAL A 1 89 ? -5.006 -5.074 -16.455 1.00 93.38 89 VAL A N 1
ATOM 695 C CA . VAL A 1 89 ? -4.946 -4.134 -17.581 1.00 93.38 89 VAL A CA 1
ATOM 696 C C . VAL A 1 89 ? -5.755 -4.638 -18.767 1.00 93.38 89 VAL A C 1
ATOM 698 O O . VAL A 1 89 ? -6.514 -3.873 -19.363 1.00 93.38 89 VAL A O 1
ATOM 701 N N . ARG A 1 90 ? -5.658 -5.935 -19.078 1.00 94.06 90 ARG A N 1
ATOM 702 C CA . ARG A 1 90 ? -6.466 -6.555 -20.137 1.00 94.06 90 ARG A CA 1
ATOM 703 C C . ARG A 1 90 ? -7.958 -6.566 -19.818 1.00 94.06 90 ARG A C 1
ATOM 705 O O . ARG A 1 90 ? -8.773 -6.416 -20.723 1.00 94.06 90 ARG A O 1
ATOM 712 N N . ARG A 1 91 ? -8.325 -6.752 -18.549 1.00 96.06 91 ARG A N 1
ATOM 713 C CA . ARG A 1 91 ? -9.726 -6.875 -18.118 1.00 96.06 91 ARG A CA 1
ATOM 714 C C . ARG A 1 91 ? -10.439 -5.527 -18.001 1.00 96.06 91 ARG A C 1
ATOM 716 O O . ARG A 1 91 ? -11.651 -5.449 -18.196 1.00 96.06 91 ARG A O 1
ATOM 723 N N . GLN A 1 92 ? -9.709 -4.478 -17.638 1.00 95.06 92 GLN A N 1
ATOM 724 C CA . GLN A 1 92 ? -10.257 -3.159 -17.315 1.00 95.06 92 GLN A CA 1
ATOM 725 C C . GLN A 1 92 ? -9.415 -2.038 -17.957 1.00 95.06 92 GLN A C 1
ATOM 727 O O . GLN A 1 92 ? -8.870 -1.190 -17.247 1.00 95.06 92 GLN A O 1
ATOM 732 N N . PRO A 1 93 ? -9.321 -1.974 -19.299 1.00 92.12 93 PRO A N 1
ATOM 733 C CA . PRO A 1 93 ? -8.455 -1.006 -19.975 1.00 92.12 93 PRO A CA 1
ATOM 734 C C . PRO A 1 93 ? -8.815 0.453 -19.643 1.00 92.12 93 PRO A C 1
ATOM 736 O O . PRO A 1 93 ? -7.928 1.280 -19.454 1.00 92.12 93 PRO A O 1
ATOM 739 N N . TRP A 1 94 ? -10.103 0.772 -19.487 1.00 95.94 94 TRP A N 1
ATOM 740 C CA . TRP A 1 94 ? -10.568 2.126 -19.156 1.00 95.94 94 TRP A CA 1
ATOM 741 C C . TRP A 1 94 ? -10.091 2.620 -17.786 1.00 95.94 94 TRP A C 1
ATOM 743 O O . TRP A 1 94 ? -9.689 3.775 -17.655 1.00 95.94 94 TRP A O 1
ATOM 753 N N . VAL A 1 95 ? -10.090 1.741 -16.777 1.00 95.56 95 VAL A N 1
ATOM 754 C CA . VAL A 1 95 ? -9.624 2.075 -15.420 1.00 95.56 95 VAL A CA 1
ATOM 755 C C . VAL A 1 95 ? -8.132 2.378 -15.441 1.00 95.56 95 VAL A C 1
ATOM 757 O O . VAL A 1 95 ? -7.687 3.348 -14.832 1.00 95.56 95 VAL A O 1
ATOM 760 N N . VAL A 1 96 ? -7.365 1.594 -16.200 1.00 94.19 96 VAL A N 1
ATOM 761 C CA . VAL A 1 96 ? -5.926 1.815 -16.359 1.00 94.19 96 VAL A CA 1
ATOM 762 C C . VAL A 1 96 ? -5.639 3.139 -17.048 1.00 94.19 96 VAL A C 1
ATOM 764 O O . VAL A 1 96 ? -4.790 3.884 -16.573 1.00 94.19 96 VAL A O 1
ATOM 767 N N . VAL A 1 97 ? -6.346 3.462 -18.132 1.00 95.19 97 VAL A N 1
ATOM 768 C CA . VAL A 1 97 ? -6.150 4.733 -18.846 1.00 95.19 97 VAL A CA 1
ATOM 769 C C . VAL A 1 97 ? -6.456 5.926 -17.936 1.00 95.19 97 VAL A C 1
ATOM 771 O O . VAL A 1 97 ? -5.647 6.851 -17.849 1.00 95.19 97 VAL A O 1
ATOM 774 N N . GLY A 1 98 ? -7.573 5.889 -17.203 1.00 96.69 98 GLY A N 1
ATOM 775 C CA . GLY A 1 98 ? -7.912 6.934 -16.232 1.00 96.69 98 GLY A CA 1
ATOM 776 C C . GLY A 1 98 ? -6.878 7.047 -15.106 1.00 96.69 98 GLY A C 1
ATOM 777 O O . GLY A 1 98 ? -6.428 8.146 -14.780 1.00 96.69 98 GLY A O 1
ATOM 778 N N . GLY A 1 99 ? -6.439 5.912 -14.558 1.00 96.00 99 GLY A N 1
ATOM 779 C CA . GLY A 1 99 ? -5.414 5.861 -13.515 1.00 96.00 99 GLY A CA 1
ATOM 780 C C . GLY A 1 99 ? -4.056 6.384 -13.985 1.00 96.00 99 GLY A C 1
ATOM 781 O O . GLY A 1 99 ? -3.419 7.155 -13.274 1.00 96.00 99 GLY A O 1
ATOM 782 N N . ALA A 1 100 ? -3.635 6.037 -15.202 1.00 95.12 100 ALA A N 1
ATOM 783 C CA . ALA A 1 100 ? -2.385 6.508 -15.792 1.00 95.12 100 ALA A CA 1
ATOM 784 C C . ALA A 1 100 ? -2.391 8.027 -16.003 1.00 95.12 100 ALA A C 1
ATOM 786 O O . ALA A 1 100 ? -1.386 8.688 -15.740 1.00 95.12 100 ALA A O 1
ATOM 787 N N . PHE A 1 101 ? -3.526 8.595 -16.419 1.00 97.31 101 PHE A N 1
ATOM 788 C CA . PHE A 1 101 ? -3.677 10.043 -16.546 1.00 97.31 101 PHE A CA 1
ATOM 789 C C . PHE A 1 101 ? -3.519 10.750 -15.192 1.00 97.31 101 PHE A C 1
ATOM 791 O O . PHE A 1 101 ? -2.740 11.697 -15.070 1.00 97.31 101 PHE A O 1
ATOM 798 N N . LEU A 1 102 ? -4.198 10.252 -14.154 1.00 97.56 102 LEU A N 1
ATOM 799 C CA . LEU A 1 102 ? -4.091 10.791 -12.796 1.00 97.56 102 LEU A CA 1
ATOM 800 C C . LEU A 1 102 ? -2.670 10.656 -12.236 1.00 97.56 102 LEU A C 1
ATOM 802 O O . LEU A 1 102 ? -2.128 11.620 -11.694 1.00 97.56 102 LEU A O 1
ATOM 806 N N . ALA A 1 103 ? -2.042 9.492 -12.414 1.00 95.81 103 ALA A N 1
ATOM 807 C CA . ALA A 1 103 ? -0.665 9.250 -11.997 1.00 95.81 103 ALA A CA 1
ATOM 808 C C . ALA A 1 103 ? 0.314 10.199 -12.706 1.00 95.81 103 ALA A C 1
ATOM 810 O O . ALA A 1 103 ? 1.185 10.781 -12.060 1.00 95.81 103 ALA A O 1
ATOM 811 N N . GLY A 1 104 ? 0.137 10.423 -14.012 1.00 93.75 104 GLY A N 1
ATOM 812 C CA . GLY A 1 104 ? 0.919 11.392 -14.778 1.00 93.75 104 GLY A CA 1
ATOM 813 C C . GLY A 1 104 ? 0.748 12.825 -14.268 1.00 93.75 104 GLY A C 1
ATOM 814 O O . GLY A 1 104 ? 1.736 13.545 -14.122 1.00 93.75 104 GLY A O 1
ATOM 815 N N . ALA A 1 105 ? -0.476 13.229 -13.922 1.00 96.12 105 ALA A N 1
ATOM 816 C CA . ALA A 1 105 ? -0.744 14.542 -13.337 1.00 96.12 105 ALA A CA 1
ATOM 817 C C . ALA A 1 105 ? -0.077 14.712 -11.960 1.00 96.12 105 ALA A C 1
ATOM 819 O O . ALA A 1 105 ? 0.528 15.752 -11.691 1.00 96.12 105 ALA A O 1
ATOM 820 N N . MET A 1 106 ? -0.129 13.688 -11.101 1.00 96.31 106 MET A N 1
ATOM 821 C CA . MET A 1 106 ? 0.562 13.694 -9.805 1.00 96.31 106 MET A CA 1
ATOM 822 C C . MET A 1 106 ? 2.079 13.763 -9.972 1.00 96.31 106 MET A C 1
ATOM 824 O O . MET A 1 106 ? 2.726 14.573 -9.312 1.00 96.31 106 MET A O 1
ATOM 828 N N . LEU A 1 107 ? 2.642 12.970 -10.887 1.00 95.56 107 LEU A N 1
ATOM 829 C CA . LEU A 1 107 ? 4.074 12.985 -11.176 1.00 95.56 107 LEU A CA 1
ATOM 830 C C . LEU A 1 107 ? 4.514 14.349 -11.721 1.00 95.56 107 LEU A C 1
ATOM 832 O O . LEU A 1 107 ? 5.536 14.878 -11.298 1.00 95.56 107 LEU A O 1
ATOM 836 N N . SER A 1 108 ? 3.714 14.958 -12.600 1.00 94.69 108 SER A N 1
ATOM 837 C CA . SER A 1 108 ? 3.950 16.317 -13.097 1.00 94.69 108 SER A CA 1
ATOM 838 C C . SER A 1 108 ? 3.962 17.338 -11.959 1.00 94.69 108 SER A C 1
ATOM 840 O O . SER A 1 108 ? 4.874 18.164 -11.886 1.00 94.69 108 SER A O 1
ATOM 842 N N . ARG A 1 109 ? 3.002 17.249 -11.027 1.00 88.88 109 ARG A N 1
ATOM 843 C CA . ARG A 1 109 ? 2.984 18.109 -9.836 1.00 88.88 109 ARG A CA 1
ATOM 844 C C . ARG A 1 109 ? 4.195 17.880 -8.940 1.00 88.88 109 ARG A C 1
ATOM 846 O O . ARG A 1 109 ? 4.748 18.858 -8.457 1.00 88.88 109 ARG A O 1
ATOM 853 N N . PHE A 1 110 ? 4.616 16.633 -8.739 1.00 93.62 110 PHE A N 1
ATOM 854 C CA . PHE A 1 110 ? 5.787 16.308 -7.925 1.00 93.62 110 PHE A CA 1
ATOM 855 C C . PHE A 1 110 ? 7.070 16.870 -8.538 1.00 93.62 110 PHE A C 1
ATOM 857 O O . PHE A 1 110 ? 7.826 17.549 -7.858 1.00 93.62 110 PHE A O 1
ATOM 864 N N . LEU A 1 111 ? 7.282 16.663 -9.840 1.00 92.56 111 LEU A N 1
ATOM 865 C CA . LEU A 1 111 ? 8.445 17.193 -10.552 1.00 92.56 111 LEU A CA 1
ATOM 866 C C . LEU A 1 111 ? 8.473 18.726 -10.537 1.00 92.56 111 LEU A C 1
ATOM 868 O O . LEU A 1 111 ? 9.527 19.307 -10.299 1.00 92.56 111 LEU A O 1
ATOM 872 N N . LYS A 1 112 ? 7.321 19.385 -10.735 1.00 82.25 112 LYS A N 1
ATOM 873 C CA . LYS A 1 112 ? 7.221 20.848 -10.650 1.00 82.25 112 LYS A CA 1
ATOM 874 C C . LYS A 1 112 ? 7.502 21.359 -9.232 1.00 82.25 112 LYS A C 1
ATOM 876 O O . LYS A 1 112 ? 8.264 22.302 -9.079 1.00 82.25 112 LYS A O 1
ATOM 881 N N . ALA A 1 113 ? 6.950 20.704 -8.212 1.00 78.88 113 ALA A N 1
ATOM 882 C CA . ALA A 1 113 ? 7.197 21.047 -6.812 1.00 78.88 113 ALA A CA 1
ATOM 883 C C . ALA A 1 113 ? 8.658 20.810 -6.390 1.00 78.88 113 ALA A C 1
ATOM 885 O O . ALA A 1 113 ? 9.188 21.561 -5.581 1.00 78.88 113 ALA A O 1
ATOM 886 N N . SER A 1 114 ? 9.322 19.798 -6.955 1.00 73.88 114 SER A N 1
ATOM 887 C CA . SER A 1 114 ? 10.743 19.535 -6.701 1.00 73.88 114 SER A CA 1
ATOM 888 C C . SER A 1 114 ? 11.662 20.509 -7.445 1.00 73.88 114 SER A C 1
ATOM 890 O O . SER A 1 114 ? 12.757 20.785 -6.969 1.00 73.88 114 SER A O 1
ATOM 892 N N . GLY A 1 115 ? 11.230 21.031 -8.600 1.00 64.88 115 GLY A N 1
ATOM 893 C CA . GLY A 1 115 ? 11.954 22.063 -9.348 1.00 64.88 115 GLY A CA 1
ATOM 894 C C . GLY A 1 115 ? 11.922 23.436 -8.674 1.00 64.88 115 GLY A C 1
ATOM 895 O O . GLY A 1 115 ? 12.889 24.177 -8.770 1.00 64.88 115 GLY A O 1
ATOM 896 N N . GLU A 1 116 ? 10.858 23.741 -7.930 1.00 60.59 116 GLU A N 1
ATOM 897 C CA . GLU A 1 116 ? 10.696 25.000 -7.181 1.00 60.59 116 GLU A CA 1
ATOM 898 C C . GLU A 1 116 ? 11.545 25.053 -5.891 1.00 60.59 116 GLU A C 1
ATOM 900 O O . GLU A 1 116 ? 11.616 26.085 -5.237 1.00 60.59 116 GLU A O 1
ATOM 905 N N . GLN A 1 117 ? 12.214 23.950 -5.526 1.00 55.41 117 GLN A N 1
ATOM 906 C CA . GLN A 1 117 ? 13.175 23.875 -4.413 1.00 55.41 117 GLN A CA 1
ATOM 907 C C . GLN A 1 117 ? 14.643 24.008 -4.864 1.00 55.41 117 GLN A C 1
ATOM 909 O O . GLN A 1 117 ? 15.543 23.856 -4.039 1.00 55.41 117 GLN A O 1
ATOM 914 N N . ALA A 1 118 ? 14.894 24.242 -6.158 1.00 54.16 118 ALA A N 1
ATOM 915 C CA . ALA A 1 118 ? 16.237 24.366 -6.730 1.00 54.16 118 ALA A CA 1
ATOM 916 C C . ALA A 1 118 ? 16.629 25.808 -7.124 1.00 54.16 118 ALA A C 1
ATOM 918 O O . ALA A 1 118 ? 17.649 25.975 -7.794 1.00 54.16 118 ALA A O 1
ATOM 919 N N . GLU A 1 119 ? 15.867 26.823 -6.701 1.00 42.09 119 GLU A N 1
ATOM 920 C CA . GLU A 1 119 ? 16.260 28.245 -6.776 1.00 42.09 119 GLU A CA 1
ATOM 921 C C . GLU A 1 119 ? 16.524 28.846 -5.391 1.00 42.09 119 GLU A C 1
ATOM 923 O O . GLU A 1 119 ? 15.767 28.527 -4.444 1.00 42.09 119 GLU A O 1
#

Secondary structure (DSSP, 8-state):
-HHHHHHHHHHHHHHHHHHHHHHHHHHHHHHHHHHHHHHHHHHHHHHHHTT-HHHHHHHHHHHHHHHHHHHHHHH--HHHHHHHHHHHHHH-HHHHHHHHHHHHHHHHHHHHHHHTT--

pLDDT: mean 88.43, std 8.95, range [42.09, 97.56]

Organism: Abyssobacteria bacterium (strain SURF_5) (NCBI:txid2093360)

Radius of gyration: 20.86 Å; chains: 1; bounding box: 45×42×60 Å